Protein AF-A0A6J7PUC7-F1 (afdb_monomer_lite)

Secondary structure (DSSP, 8-state):
-PPPP---------------PPPP--------S----EEEEEETTEEEEEEEEPGGG--S-EE-TTT--EE-TT--EEEEEETTEEEEEEEEEHHHHTTGGG--------TT----

pLDDT: mean 73.38, std 20.04, range [35.19, 94.81]

Radius of gyration: 25.1 Å; chains: 1; bounding box: 86×42×68 Å

InterPro domains:
  IPR059804 Rv1322/Mb1356/MT1363.1-like [PF27609] (41-98)

Structure (mmCIF, N/CA/C/O backbone):
data_AF-A0A6J7PUC7-F1
#
_entry.id   AF-A0A6J7PUC7-F1
#
loop_
_atom_site.group_PDB
_atom_site.id
_atom_site.type_symbol
_atom_site.label_atom_id
_atom_site.label_alt_id
_atom_site.label_comp_id
_atom_site.label_asym_id
_atom_site.label_entity_id
_atom_site.label_seq_id
_atom_site.pdbx_PDB_ins_code
_atom_site.Cartn_x
_atom_site.Cartn_y
_atom_site.Cartn_z
_atom_site.occupancy
_atom_site.B_iso_or_equiv
_atom_site.auth_seq_id
_atom_site.auth_comp_id
_atom_site.auth_asym_id
_atom_site.auth_atom_id
_atom_site.pdbx_PDB_model_num
ATOM 1 N N . MET A 1 1 ? 52.591 23.117 -52.292 1.00 48.94 1 MET A N 1
ATOM 2 C CA . MET A 1 1 ? 51.351 22.317 -52.216 1.00 48.94 1 MET A CA 1
ATOM 3 C C . MET A 1 1 ? 50.812 22.433 -50.795 1.00 48.94 1 MET A C 1
ATOM 5 O O . MET A 1 1 ? 51.543 22.079 -49.878 1.00 48.94 1 MET A O 1
ATOM 9 N N . PRO A 1 2 ? 49.634 23.041 -50.598 1.00 47.00 2 PRO A N 1
ATOM 10 C CA . PRO A 1 2 ? 49.054 23.277 -49.278 1.00 47.00 2 PRO A CA 1
ATOM 11 C C . PRO A 1 2 ? 48.353 22.012 -48.762 1.00 47.00 2 PRO A C 1
ATOM 13 O O . PRO A 1 2 ? 47.470 21.485 -49.434 1.00 47.00 2 PRO A O 1
ATOM 16 N N . HIS A 1 3 ? 48.721 21.537 -47.573 1.00 46.06 3 HIS A N 1
ATOM 17 C CA . HIS A 1 3 ? 47.924 20.542 -46.856 1.00 46.06 3 HIS A CA 1
ATOM 18 C C . HIS A 1 3 ? 46.893 21.270 -45.993 1.00 46.06 3 HIS A C 1
ATOM 20 O O . HIS A 1 3 ? 47.235 22.089 -45.141 1.00 46.06 3 HIS A O 1
ATOM 26 N N . GLN A 1 4 ? 45.625 21.013 -46.302 1.00 49.19 4 GLN A N 1
ATOM 27 C CA . GLN A 1 4 ? 44.465 21.574 -45.628 1.00 49.19 4 GLN A CA 1
ATOM 28 C C . GLN A 1 4 ? 44.277 20.998 -44.212 1.00 49.19 4 GLN A C 1
ATOM 30 O O . GLN A 1 4 ? 44.643 19.848 -43.975 1.00 49.19 4 GLN A O 1
ATOM 35 N N . PRO A 1 5 ? 43.655 21.760 -43.294 1.00 49.56 5 PRO A N 1
ATOM 36 C CA . PRO A 1 5 ? 43.199 21.272 -41.997 1.00 49.56 5 PRO A CA 1
ATOM 37 C C . PRO A 1 5 ? 41.796 20.643 -42.090 1.00 49.56 5 PRO A C 1
ATOM 39 O O . PRO A 1 5 ? 40.827 21.298 -42.474 1.00 49.56 5 PRO A O 1
ATOM 42 N N . GLU A 1 6 ? 41.668 19.379 -41.694 1.00 49.66 6 GLU A N 1
ATOM 43 C CA . GLU A 1 6 ? 40.390 18.670 -41.602 1.00 49.66 6 GLU A CA 1
ATOM 44 C C . GLU A 1 6 ? 39.627 19.046 -40.323 1.00 49.66 6 GLU A C 1
ATOM 46 O O . GLU A 1 6 ? 39.948 18.670 -39.196 1.00 49.66 6 GLU A O 1
ATOM 51 N N . LYS A 1 7 ? 38.582 19.845 -40.525 1.00 37.72 7 LYS A N 1
ATOM 52 C CA . LYS A 1 7 ? 37.549 20.168 -39.548 1.00 37.72 7 LYS A CA 1
ATOM 53 C C . LYS A 1 7 ? 36.505 19.053 -39.607 1.00 37.72 7 LYS A C 1
ATOM 55 O O . LYS A 1 7 ? 35.802 18.944 -40.605 1.00 37.72 7 LYS A O 1
ATOM 60 N N . CYS A 1 8 ? 36.392 18.238 -38.559 1.00 35.19 8 CYS A N 1
ATOM 61 C CA . CYS A 1 8 ? 35.287 17.288 -38.436 1.00 35.19 8 CYS A CA 1
ATOM 62 C C . CYS A 1 8 ? 34.206 17.874 -37.516 1.00 35.19 8 CYS A C 1
ATOM 64 O O . CYS A 1 8 ? 34.438 18.210 -36.351 1.00 35.19 8 CYS A O 1
ATOM 66 N N . GLU A 1 9 ? 33.048 18.084 -38.127 1.00 42.72 9 GLU A N 1
ATOM 67 C CA . GLU A 1 9 ? 31.859 18.766 -37.641 1.00 42.72 9 GLU A CA 1
ATOM 68 C C . GLU A 1 9 ? 31.224 18.050 -36.438 1.00 42.72 9 GLU A C 1
ATOM 70 O O . GLU A 1 9 ? 31.045 16.832 -36.419 1.00 42.72 9 GLU A O 1
ATOM 75 N N . LYS A 1 10 ? 30.850 18.822 -35.413 1.00 40.88 10 LYS A N 1
ATOM 76 C CA . LYS A 1 10 ? 30.124 18.327 -34.240 1.00 40.88 10 LYS A CA 1
ATOM 77 C C . LYS A 1 10 ? 28.647 18.166 -34.594 1.00 40.88 10 LYS A C 1
ATOM 79 O O . LYS A 1 10 ? 27.907 19.146 -34.620 1.00 40.88 10 LYS A O 1
ATOM 84 N N . ILE A 1 11 ? 28.216 16.931 -34.810 1.00 48.16 11 ILE A N 1
ATOM 85 C CA . ILE A 1 1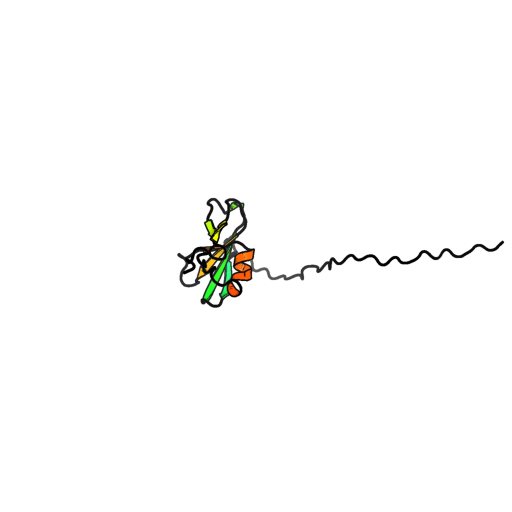1 ? 26.798 16.567 -34.875 1.00 48.16 11 ILE A CA 1
ATOM 86 C C . ILE A 1 11 ? 26.243 16.497 -33.449 1.00 48.16 11 ILE A C 1
ATOM 88 O O . ILE A 1 11 ? 26.652 15.664 -32.640 1.00 48.16 11 ILE A O 1
ATOM 92 N N . ALA A 1 12 ? 25.308 17.392 -33.136 1.00 46.00 12 ALA A N 1
ATOM 93 C CA . ALA A 1 12 ? 24.464 17.288 -31.958 1.00 46.00 12 ALA A CA 1
ATOM 94 C C . ALA A 1 12 ? 23.484 16.116 -32.143 1.00 46.00 12 ALA A C 1
ATOM 96 O O . ALA A 1 12 ? 22.657 16.129 -33.051 1.00 46.00 12 ALA A O 1
ATOM 97 N N . GLY A 1 13 ? 23.568 15.118 -31.265 1.00 42.31 13 GLY A N 1
ATOM 98 C CA . GLY A 1 13 ? 22.625 14.006 -31.174 1.00 42.31 13 GLY A CA 1
ATOM 99 C C . GLY A 1 13 ? 22.387 13.645 -29.711 1.00 42.31 13 GLY A C 1
ATOM 100 O O . GLY A 1 13 ? 23.320 13.340 -28.974 1.00 42.31 13 GLY A O 1
ATOM 101 N N . MET A 1 14 ? 21.134 13.748 -29.274 1.00 51.78 14 MET A N 1
ATOM 102 C CA . MET A 1 14 ? 20.667 13.551 -27.903 1.00 51.78 14 MET A CA 1
ATOM 103 C C . MET A 1 14 ? 21.046 12.183 -27.313 1.00 51.78 14 MET A C 1
ATOM 105 O O . MET A 1 14 ? 20.857 11.144 -27.939 1.00 51.78 14 MET A O 1
ATOM 109 N N . SER A 1 15 ? 21.457 12.161 -26.043 1.00 45.41 15 SER A N 1
ATOM 110 C CA . SER A 1 15 ? 21.337 10.972 -25.185 1.00 45.41 15 SER A CA 1
ATOM 111 C C . SER A 1 15 ? 21.231 11.373 -23.711 1.00 45.41 15 SER A C 1
ATOM 113 O O . SER A 1 15 ? 22.245 11.526 -23.031 1.00 45.41 15 SER A O 1
ATOM 115 N N . PRO A 1 16 ? 20.017 11.555 -23.163 1.00 56.44 16 PRO A N 1
ATOM 116 C CA . PRO A 1 16 ? 19.843 11.765 -21.739 1.00 56.44 16 PRO A CA 1
ATOM 117 C C . PRO A 1 16 ? 19.723 10.410 -21.036 1.00 56.44 16 PRO A C 1
ATOM 119 O O . PRO A 1 16 ? 18.644 9.829 -20.964 1.00 56.44 16 PRO A O 1
ATOM 122 N N . ARG A 1 17 ? 20.807 9.940 -20.417 1.00 52.84 17 ARG A N 1
ATOM 123 C CA . ARG A 1 17 ? 20.685 9.161 -19.178 1.00 52.84 17 ARG A CA 1
ATOM 124 C C . ARG A 1 17 ? 21.689 9.665 -18.162 1.00 52.84 17 ARG A C 1
ATOM 126 O O . ARG A 1 17 ? 22.841 9.250 -18.124 1.00 52.84 17 ARG A O 1
ATOM 133 N N . ARG A 1 18 ? 21.194 10.578 -17.323 1.00 51.19 18 ARG A N 1
ATOM 134 C CA . ARG A 1 18 ? 21.789 10.940 -16.037 1.00 51.19 18 ARG A CA 1
ATOM 135 C C . ARG A 1 18 ? 22.134 9.657 -15.280 1.00 51.19 18 ARG A C 1
ATOM 137 O O . ARG A 1 18 ? 21.254 8.989 -14.744 1.00 51.19 18 ARG A O 1
ATOM 144 N N . ASN A 1 19 ? 23.420 9.337 -15.241 1.00 49.38 19 ASN A N 1
ATOM 145 C CA . ASN A 1 19 ? 23.986 8.426 -14.267 1.00 49.38 19 ASN A CA 1
ATOM 146 C C . ASN A 1 19 ? 23.989 9.166 -12.924 1.00 49.38 19 ASN A C 1
ATOM 148 O O . ASN A 1 19 ? 24.845 10.017 -12.699 1.00 49.38 19 ASN A O 1
ATOM 152 N N . HIS A 1 20 ? 22.995 8.916 -12.071 1.00 52.72 20 HIS A N 1
ATOM 153 C CA . HIS A 1 20 ? 23.028 9.395 -10.692 1.00 52.72 20 HIS A CA 1
ATOM 154 C C . HIS A 1 20 ? 23.568 8.257 -9.815 1.00 52.72 20 HIS A C 1
ATOM 156 O O . HIS A 1 20 ? 22.797 7.364 -9.448 1.00 52.72 20 HIS A O 1
ATOM 162 N N . PRO A 1 21 ? 24.878 8.223 -9.504 1.00 46.69 21 PRO A N 1
ATOM 163 C CA . PRO A 1 21 ? 25.416 7.229 -8.588 1.00 46.69 21 PRO A CA 1
ATOM 164 C C . PRO A 1 21 ? 24.706 7.362 -7.235 1.00 46.69 21 PRO A C 1
ATOM 166 O O . PRO A 1 21 ? 24.610 8.450 -6.661 1.00 46.69 21 PRO A O 1
ATOM 169 N N . LYS A 1 22 ? 24.135 6.252 -6.749 1.00 45.50 22 LYS A N 1
ATOM 170 C CA . LYS A 1 22 ? 23.443 6.203 -5.457 1.00 45.50 22 LYS A CA 1
ATOM 171 C C . LYS A 1 22 ? 24.426 6.560 -4.344 1.00 45.50 22 LYS A C 1
ATOM 173 O O . LYS A 1 22 ? 25.461 5.922 -4.166 1.00 45.50 22 LYS A O 1
ATOM 178 N N . LYS A 1 23 ? 24.063 7.610 -3.611 1.00 39.62 23 LYS A N 1
ATOM 179 C CA . LYS A 1 23 ? 24.771 8.151 -2.456 1.00 39.62 23 LYS A CA 1
ATOM 180 C C . LYS A 1 23 ? 24.923 7.057 -1.395 1.00 39.62 23 LYS A C 1
ATOM 182 O O . LYS A 1 23 ? 23.951 6.418 -1.002 1.00 39.62 23 LYS A O 1
ATOM 187 N N . ARG A 1 24 ? 26.169 6.856 -0.971 1.00 51.81 24 ARG A N 1
ATOM 188 C CA . ARG A 1 24 ? 26.597 5.974 0.117 1.00 51.81 24 ARG A CA 1
ATOM 189 C C . ARG A 1 24 ? 25.900 6.413 1.408 1.00 51.81 24 ARG A C 1
ATOM 191 O O . ARG A 1 24 ? 26.092 7.548 1.835 1.00 51.81 24 ARG A O 1
ATOM 198 N N . GLY A 1 25 ? 25.129 5.521 2.017 1.00 41.34 25 GLY A N 1
ATOM 199 C CA . GLY A 1 25 ? 24.675 5.633 3.399 1.00 41.34 25 GLY A CA 1
ATOM 200 C C . GLY A 1 25 ? 25.211 4.430 4.160 1.00 41.34 25 GLY A C 1
ATOM 201 O O . GLY A 1 25 ? 24.699 3.330 3.994 1.00 41.34 25 GLY A O 1
ATOM 202 N N . LYS A 1 26 ? 26.292 4.631 4.915 1.00 42.97 26 LYS A N 1
ATOM 203 C CA . LYS A 1 26 ? 26.770 3.678 5.916 1.00 42.97 26 LYS A CA 1
ATOM 204 C C . LYS A 1 26 ? 26.040 3.978 7.222 1.00 42.97 26 LYS A C 1
ATOM 206 O O . LYS A 1 26 ? 26.157 5.097 7.710 1.00 42.97 26 LYS A O 1
ATOM 211 N N . ALA A 1 27 ? 25.354 2.988 7.772 1.00 40.09 27 ALA A N 1
ATOM 212 C CA . ALA A 1 27 ? 25.090 2.856 9.200 1.00 40.09 27 ALA A CA 1
ATOM 213 C C . ALA A 1 27 ? 24.750 1.382 9.447 1.00 40.09 27 ALA A C 1
ATOM 215 O O . ALA A 1 27 ? 23.617 0.961 9.230 1.00 40.09 27 ALA A O 1
ATOM 216 N N . GLU A 1 28 ? 25.756 0.593 9.819 1.00 50.19 28 GLU A N 1
ATOM 217 C CA . GLU A 1 28 ? 25.516 -0.720 10.413 1.00 50.19 28 GLU A CA 1
ATOM 218 C C . GLU A 1 28 ? 25.206 -0.520 11.892 1.00 50.19 28 GLU A C 1
ATOM 220 O O . GLU A 1 28 ? 25.952 0.162 12.598 1.00 50.19 28 GLU A O 1
ATOM 225 N N . PRO A 1 29 ? 24.113 -1.113 12.364 1.00 45.19 29 PRO A N 1
ATOM 226 C CA . PRO A 1 29 ? 24.148 -1.807 13.631 1.00 45.19 29 PRO A CA 1
ATOM 227 C C . PRO A 1 29 ? 23.964 -3.300 13.365 1.00 45.19 29 PRO A C 1
ATOM 229 O O . PRO A 1 29 ? 22.987 -3.711 12.739 1.00 45.19 29 PRO A O 1
ATOM 232 N N . GLU A 1 30 ? 24.923 -4.078 13.855 1.00 52.75 30 GLU A N 1
ATOM 233 C CA . GLU A 1 30 ? 24.831 -5.515 14.089 1.00 52.75 30 GLU A CA 1
ATOM 234 C C . GLU A 1 30 ? 23.446 -5.860 14.651 1.00 52.75 30 GLU A C 1
ATOM 236 O O . GLU A 1 30 ? 23.094 -5.464 15.760 1.00 52.75 30 GLU A O 1
ATOM 241 N N . ARG A 1 31 ? 22.612 -6.516 13.842 1.00 46.12 31 ARG A N 1
ATOM 242 C CA . ARG A 1 31 ? 21.341 -7.081 14.286 1.00 46.12 31 ARG A CA 1
ATOM 243 C C . ARG A 1 31 ? 21.210 -8.449 13.651 1.00 46.12 31 ARG A C 1
ATOM 245 O O . ARG A 1 31 ? 21.080 -8.579 12.437 1.00 46.12 31 ARG A O 1
ATOM 252 N N . GLU A 1 32 ? 21.366 -9.441 14.518 1.00 41.00 32 GLU A N 1
ATOM 253 C CA . GLU A 1 32 ? 20.647 -10.711 14.576 1.00 41.00 32 GLU A CA 1
ATOM 254 C C . GLU A 1 32 ? 19.672 -10.912 13.415 1.00 41.00 32 GLU A C 1
ATOM 256 O O . GLU A 1 32 ? 18.856 -10.033 13.150 1.00 41.00 32 GLU A O 1
ATOM 261 N N . ILE A 1 33 ? 19.741 -12.072 12.754 1.00 48.28 33 ILE A N 1
ATOM 262 C CA . ILE A 1 33 ? 18.907 -12.489 11.616 1.00 48.28 33 ILE A CA 1
ATOM 263 C C . ILE A 1 33 ? 17.425 -12.497 12.033 1.00 48.28 33 ILE A C 1
ATOM 265 O O . ILE A 1 33 ? 16.799 -13.524 12.260 1.00 48.28 33 ILE A O 1
ATOM 269 N N . THR A 1 34 ? 16.856 -11.309 12.138 1.00 45.28 34 THR A N 1
ATOM 270 C CA . THR A 1 34 ? 15.450 -11.015 12.282 1.00 45.28 34 THR A CA 1
ATOM 271 C C . THR A 1 34 ? 15.105 -10.292 11.002 1.00 45.28 34 THR A C 1
ATOM 273 O O . THR A 1 34 ? 15.669 -9.256 10.658 1.00 45.28 34 THR A O 1
ATOM 276 N N . THR A 1 35 ? 14.202 -10.912 10.258 1.00 53.59 35 THR A N 1
ATOM 277 C CA . THR A 1 35 ? 13.597 -10.473 8.998 1.00 53.59 35 THR A CA 1
ATOM 278 C C . THR A 1 35 ? 12.790 -9.168 9.172 1.00 53.59 35 THR A C 1
ATOM 280 O O . THR A 1 35 ? 11.637 -9.054 8.768 1.00 53.59 35 THR A O 1
ATOM 283 N N . SER A 1 36 ? 13.374 -8.131 9.764 1.00 60.12 36 SER A N 1
ATOM 284 C CA . SER A 1 36 ? 12.740 -6.824 9.912 1.00 60.12 36 SER A CA 1
ATOM 285 C C . SER A 1 36 ? 13.084 -5.937 8.725 1.00 60.12 36 SER A C 1
ATOM 287 O O . SER A 1 36 ? 13.690 -4.880 8.846 1.00 60.12 36 SER A O 1
ATOM 289 N N . GLN A 1 37 ? 12.661 -6.377 7.536 1.00 72.31 37 GLN A N 1
ATOM 290 C CA . GLN A 1 37 ? 12.482 -5.489 6.383 1.00 72.31 37 GLN A CA 1
ATOM 291 C C . GLN A 1 37 ? 11.108 -4.796 6.459 1.00 72.31 37 GLN A C 1
ATOM 293 O O . GLN A 1 37 ? 10.437 -4.606 5.440 1.00 72.31 37 GLN A O 1
ATOM 298 N N . ASP A 1 38 ? 10.648 -4.512 7.678 1.00 87.19 38 ASP A N 1
ATOM 299 C CA . ASP A 1 38 ? 9.515 -3.639 7.935 1.00 87.19 38 ASP A CA 1
ATOM 300 C C . ASP A 1 38 ? 9.989 -2.185 8.035 1.00 87.19 38 ASP A C 1
ATOM 302 O O . ASP A 1 38 ? 11.132 -1.874 8.364 1.00 87.19 38 ASP A O 1
ATOM 306 N N . SER A 1 39 ? 9.132 -1.276 7.604 1.00 88.81 39 SER A N 1
ATOM 307 C CA . SER A 1 39 ? 9.360 0.162 7.605 1.00 88.81 39 SER A CA 1
ATOM 308 C C . SER A 1 39 ? 8.053 0.835 7.973 1.00 88.81 39 SER A C 1
ATOM 310 O O . SER A 1 39 ? 6.999 0.418 7.502 1.00 88.81 39 SER A O 1
ATOM 312 N N . ILE A 1 40 ? 8.117 1.851 8.822 1.00 91.50 40 ILE A N 1
ATOM 313 C CA . ILE A 1 40 ? 6.938 2.59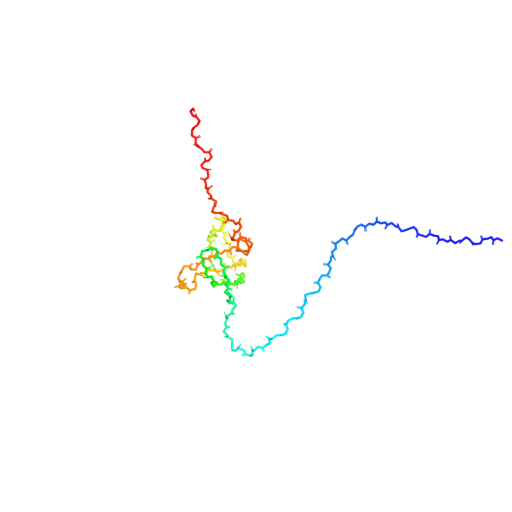1 9.264 1.00 91.50 40 ILE A CA 1
ATOM 314 C C . ILE A 1 40 ? 6.745 3.780 8.317 1.00 91.50 40 ILE A C 1
ATOM 316 O O . ILE A 1 40 ? 7.687 4.534 8.075 1.00 91.50 40 ILE A O 1
ATOM 320 N N . GLU A 1 41 ? 5.548 3.924 7.751 1.00 91.25 41 GLU A N 1
ATOM 321 C CA . GLU A 1 41 ? 5.170 5.015 6.850 1.00 91.25 41 GLU A CA 1
ATOM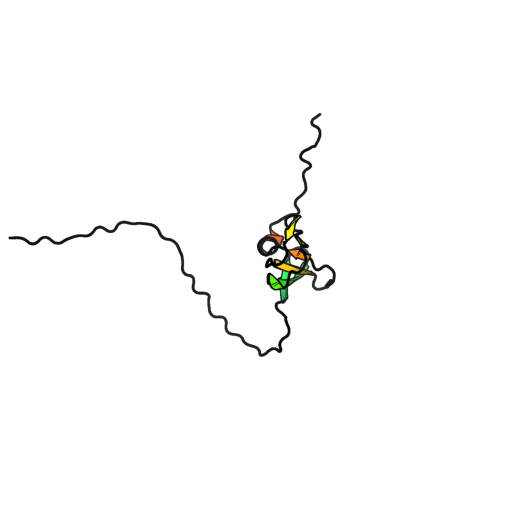 322 C C . GLU A 1 41 ? 3.862 5.665 7.329 1.00 91.25 41 GLU A C 1
ATOM 324 O O . GLU A 1 41 ? 2.849 4.987 7.502 1.00 91.25 41 GLU A O 1
ATOM 329 N N . GLU A 1 42 ? 3.857 6.988 7.503 1.00 90.31 42 GLU A N 1
ATOM 330 C CA . GLU A 1 42 ? 2.630 7.760 7.740 1.00 90.31 42 GLU A CA 1
ATOM 331 C C . GLU A 1 42 ? 1.849 7.953 6.432 1.00 90.31 42 GLU A C 1
ATOM 333 O O . GLU A 1 42 ? 2.419 8.263 5.381 1.00 90.31 42 GLU A O 1
ATOM 338 N N . HIS A 1 43 ? 0.535 7.750 6.486 1.00 87.25 43 HIS A N 1
ATOM 339 C CA . HIS A 1 43 ? -0.420 7.990 5.402 1.00 87.25 43 HIS A CA 1
ATOM 340 C C . HIS A 1 43 ? -1.681 8.670 5.956 1.00 87.25 43 HIS A C 1
ATOM 342 O O . HIS A 1 43 ? -1.875 8.736 7.164 1.00 87.25 43 HIS A O 1
ATOM 348 N N . ASP A 1 44 ? -2.559 9.133 5.062 1.00 84.56 44 ASP A N 1
ATOM 349 C CA . ASP A 1 44 ? -3.797 9.855 5.410 1.00 84.56 44 ASP A CA 1
ATOM 350 C C . ASP A 1 44 ? -4.706 9.085 6.392 1.00 84.56 44 ASP A C 1
ATOM 352 O O . ASP A 1 44 ? -5.302 9.672 7.287 1.00 84.56 44 ASP A O 1
ATOM 356 N N . ASP A 1 45 ? -4.748 7.750 6.285 1.00 83.38 45 ASP A N 1
ATOM 357 C CA . ASP A 1 45 ? -5.550 6.898 7.176 1.00 83.38 45 ASP A CA 1
ATOM 358 C C . ASP A 1 45 ? -4.860 6.561 8.521 1.00 83.38 45 ASP A C 1
ATOM 360 O O . ASP A 1 45 ? -5.469 5.914 9.374 1.00 83.38 45 ASP A O 1
ATOM 364 N N . GLY A 1 46 ? -3.577 6.906 8.695 1.00 89.31 46 GLY A N 1
ATOM 365 C CA . GLY A 1 46 ? -2.786 6.595 9.891 1.00 89.31 46 GLY A CA 1
ATOM 366 C C . GLY A 1 46 ? -1.382 6.045 9.615 1.00 89.31 46 GLY A C 1
ATOM 367 O O . GLY A 1 46 ? -0.855 6.120 8.503 1.00 89.31 46 GLY A O 1
ATOM 368 N N . ILE A 1 47 ? -0.765 5.482 10.657 1.00 91.62 47 ILE A N 1
ATOM 369 C CA . ILE A 1 47 ? 0.591 4.918 10.618 1.00 91.62 47 ILE A CA 1
ATOM 370 C C . ILE A 1 47 ? 0.534 3.471 10.124 1.00 91.62 47 ILE A C 1
ATOM 372 O O . ILE A 1 47 ? -0.117 2.613 10.729 1.00 91.62 47 ILE A O 1
ATOM 376 N N . TYR A 1 48 ? 1.241 3.196 9.030 1.00 93.06 48 TYR A N 1
ATOM 377 C CA . TYR A 1 48 ? 1.335 1.870 8.440 1.00 93.06 48 TYR A CA 1
ATOM 378 C C . TYR A 1 48 ? 2.706 1.256 8.674 1.00 93.06 48 TYR A C 1
ATOM 380 O O . TYR A 1 48 ? 3.736 1.883 8.447 1.00 93.06 48 TYR A O 1
ATOM 388 N N . VAL A 1 49 ? 2.712 -0.025 9.021 1.00 93.56 49 VAL A N 1
ATOM 389 C CA . VAL A 1 49 ? 3.903 -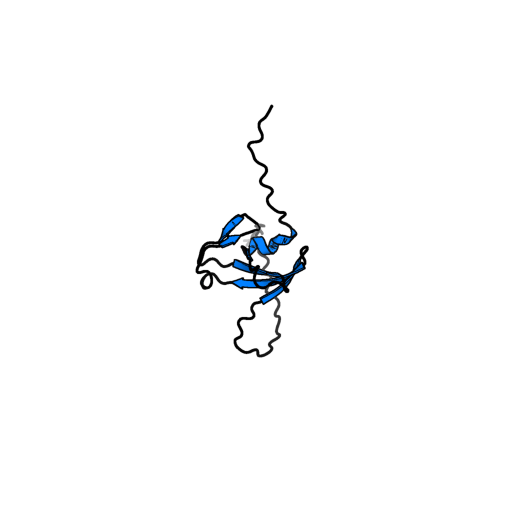0.865 8.952 1.00 93.56 49 VAL A CA 1
ATOM 390 C C . VAL A 1 49 ? 3.917 -1.550 7.592 1.00 93.56 49 VAL A C 1
ATOM 392 O O . VAL A 1 49 ? 2.939 -2.170 7.166 1.00 93.56 49 VAL A O 1
ATOM 395 N N . VAL A 1 50 ? 5.036 -1.416 6.890 1.00 94.00 50 VAL A N 1
ATOM 396 C CA . VAL A 1 50 ? 5.193 -1.773 5.483 1.00 94.00 50 VAL A CA 1
ATOM 397 C C . VAL A 1 50 ? 6.334 -2.757 5.331 1.00 94.00 50 VAL A C 1
ATOM 399 O O . VAL A 1 50 ? 7.469 -2.465 5.686 1.00 94.00 50 VAL A O 1
ATOM 402 N N . ARG A 1 51 ? 6.061 -3.909 4.725 1.00 92.44 51 ARG A N 1
ATOM 403 C CA . ARG A 1 51 ? 7.052 -4.944 4.432 1.00 92.44 51 ARG A CA 1
ATOM 404 C C . ARG A 1 51 ? 7.118 -5.226 2.940 1.00 92.44 51 ARG A C 1
ATOM 406 O O . ARG A 1 51 ? 6.114 -5.556 2.311 1.00 92.44 51 ARG A O 1
ATOM 413 N N . LYS A 1 52 ? 8.317 -5.148 2.364 1.00 92.06 52 LYS A N 1
ATOM 414 C CA . LYS A 1 52 ? 8.551 -5.525 0.962 1.00 92.06 52 LYS A CA 1
ATOM 415 C C . LYS A 1 52 ? 8.811 -7.024 0.871 1.00 92.06 52 LYS A C 1
ATOM 417 O O . LYS A 1 52 ? 9.745 -7.523 1.491 1.00 92.06 52 LYS A O 1
ATOM 422 N N . LEU A 1 53 ? 8.004 -7.725 0.082 1.00 89.69 53 LEU A N 1
ATOM 423 C CA . LEU A 1 53 ? 8.173 -9.145 -0.198 1.00 89.69 53 LEU A CA 1
ATOM 424 C C . LEU A 1 53 ? 8.827 -9.352 -1.562 1.00 89.69 53 LEU A C 1
ATOM 426 O O . LEU A 1 53 ? 8.494 -8.707 -2.561 1.00 89.69 53 LEU A O 1
ATOM 430 N N . THR A 1 54 ? 9.754 -10.301 -1.604 1.00 89.62 54 THR A N 1
ATOM 431 C CA . THR A 1 54 ? 10.286 -10.836 -2.854 1.00 89.62 54 THR A CA 1
ATOM 432 C C . THR A 1 54 ? 9.282 -11.806 -3.469 1.00 89.62 54 THR A C 1
ATOM 434 O O . THR A 1 54 ? 8.411 -12.345 -2.782 1.00 89.62 54 THR A O 1
ATOM 437 N N . GLY A 1 55 ? 9.412 -12.050 -4.775 1.00 84.62 55 GLY A N 1
ATOM 438 C CA . GLY A 1 55 ? 8.540 -12.977 -5.491 1.00 84.62 55 GLY A CA 1
ATOM 439 C C . GLY A 1 55 ? 8.453 -14.344 -4.815 1.00 84.62 55 GLY A C 1
ATOM 440 O O . GLY A 1 55 ? 7.358 -14.827 -4.552 1.00 84.62 55 GLY A O 1
ATOM 441 N N . SER A 1 56 ? 9.591 -14.909 -4.414 1.00 84.81 56 SER A N 1
ATOM 442 C CA . SER A 1 56 ? 9.677 -16.227 -3.773 1.00 84.81 56 SER A CA 1
ATOM 443 C C . SER A 1 56 ? 8.841 -16.375 -2.493 1.00 84.81 56 SER A C 1
ATOM 445 O O . SER A 1 56 ? 8.459 -17.488 -2.154 1.00 84.81 56 SER A O 1
ATOM 447 N N . SER A 1 57 ? 8.523 -15.279 -1.794 1.00 81.62 57 SER A N 1
ATOM 448 C CA . SER A 1 57 ? 7.672 -15.310 -0.594 1.00 81.62 57 SER A CA 1
ATOM 449 C C . SER A 1 57 ? 6.170 -15.363 -0.913 1.00 81.62 57 SER A C 1
ATOM 451 O O . SER A 1 57 ? 5.353 -15.532 -0.009 1.00 81.62 57 SER A O 1
ATOM 453 N N . SER A 1 58 ? 5.782 -15.182 -2.178 1.00 84.00 58 SER A N 1
ATOM 454 C CA . SER A 1 58 ? 4.391 -15.156 -2.626 1.00 84.00 58 SER A CA 1
ATOM 455 C C . SER A 1 58 ? 3.956 -16.528 -3.136 1.00 84.00 58 SER A C 1
ATOM 457 O O . SER A 1 58 ? 4.125 -16.864 -4.310 1.00 84.00 58 SER A O 1
ATOM 459 N N . THR A 1 59 ? 3.370 -17.325 -2.246 1.00 86.06 59 THR A N 1
ATOM 460 C CA . THR A 1 59 ? 2.869 -18.674 -2.559 1.00 86.06 59 THR A CA 1
ATOM 461 C C . THR A 1 59 ? 1.403 -18.694 -2.992 1.00 86.06 59 THR A C 1
ATOM 463 O O . THR A 1 59 ? 0.928 -19.705 -3.505 1.00 86.06 59 THR A O 1
ATOM 466 N N . LYS A 1 60 ? 0.677 -17.582 -2.817 1.00 89.31 60 LYS A N 1
ATOM 467 C CA . LYS A 1 60 ? -0.753 -17.459 -3.127 1.00 89.31 60 LYS A CA 1
ATOM 468 C C . LYS A 1 60 ? -1.043 -16.145 -3.855 1.00 89.31 60 LYS A C 1
ATOM 470 O O . LYS A 1 60 ? -0.399 -15.142 -3.542 1.00 89.31 60 LYS A O 1
ATOM 475 N N . PRO A 1 61 ? -1.981 -16.131 -4.819 1.00 92.00 61 PRO A N 1
ATOM 476 C CA . PRO A 1 61 ? -2.382 -14.891 -5.456 1.00 92.00 61 PRO A CA 1
ATOM 477 C C . PRO A 1 61 ? -3.258 -14.069 -4.500 1.00 92.00 61 PRO A C 1
ATOM 479 O O . PRO A 1 61 ? -4.142 -14.610 -3.834 1.00 92.00 61 PRO A O 1
ATOM 482 N N . TYR A 1 62 ? -3.032 -12.759 -4.454 1.00 93.56 62 TYR A N 1
ATOM 483 C CA . TYR A 1 62 ? -3.750 -11.831 -3.570 1.00 93.56 62 TYR A CA 1
ATOM 484 C C . TYR A 1 62 ? -4.400 -10.701 -4.364 1.00 93.56 62 TYR A C 1
ATOM 486 O O . TYR A 1 62 ? -3.942 -10.367 -5.451 1.00 93.56 62 TYR A O 1
ATOM 494 N N . ARG A 1 63 ? -5.450 -10.070 -3.829 1.00 93.81 63 ARG A N 1
ATOM 495 C CA . ARG A 1 63 ? -6.100 -8.926 -4.486 1.00 93.81 63 ARG A CA 1
ATOM 496 C C . ARG A 1 63 ? -5.542 -7.603 -3.967 1.00 93.81 63 ARG A C 1
ATOM 498 O O . ARG A 1 63 ? -5.517 -7.372 -2.761 1.00 93.81 63 ARG A O 1
ATOM 505 N N . CYS A 1 64 ? -5.120 -6.732 -4.884 1.00 92.81 64 CYS A N 1
ATOM 506 C CA . CYS A 1 64 ? -4.565 -5.424 -4.550 1.00 92.81 64 CYS A CA 1
ATOM 507 C C . CYS A 1 64 ? -5.677 -4.380 -4.345 1.00 92.81 64 CYS A C 1
ATOM 509 O O . CYS A 1 64 ? -6.326 -4.019 -5.324 1.00 92.81 64 CYS A O 1
ATOM 511 N N . PRO A 1 65 ? -5.837 -3.775 -3.157 1.00 89.81 65 PRO A N 1
ATOM 512 C CA . PRO A 1 65 ? -6.912 -2.808 -2.893 1.00 89.81 65 PRO A CA 1
ATOM 513 C C . PRO A 1 65 ? -6.774 -1.481 -3.665 1.00 89.81 65 PRO A C 1
ATOM 515 O O . PRO A 1 65 ? -7.762 -0.805 -3.903 1.00 89.81 65 PRO A O 1
ATOM 518 N N . GLY A 1 66 ? -5.569 -1.096 -4.105 1.00 88.06 66 GLY A N 1
ATOM 519 C CA . GLY A 1 66 ? -5.373 0.145 -4.875 1.00 88.06 66 GLY A CA 1
ATOM 520 C C . GLY A 1 66 ? -5.720 0.071 -6.367 1.00 88.06 66 GLY A C 1
ATOM 521 O O . GLY A 1 66 ? -5.678 1.087 -7.059 1.00 88.06 66 GLY A O 1
ATOM 522 N N . CYS A 1 67 ? -5.964 -1.122 -6.909 1.00 89.88 67 CYS A N 1
ATOM 523 C CA . CYS A 1 67 ? -6.287 -1.287 -8.331 1.00 89.88 67 CYS A CA 1
ATOM 524 C C . CYS A 1 67 ? -7.259 -2.428 -8.623 1.00 89.88 67 CYS A C 1
ATOM 526 O O . CYS A 1 67 ? -7.583 -2.634 -9.787 1.00 89.88 67 CYS A O 1
ATOM 528 N N . ASP A 1 68 ? -7.669 -3.179 -7.604 1.00 89.62 68 ASP A N 1
ATOM 529 C CA . ASP A 1 68 ? -8.540 -4.350 -7.692 1.00 89.62 68 ASP A CA 1
ATOM 530 C C . ASP A 1 68 ? -8.014 -5.502 -8.563 1.00 89.62 68 ASP A C 1
ATOM 532 O O . ASP A 1 68 ? -8.690 -6.510 -8.751 1.00 89.62 68 ASP A O 1
ATOM 536 N N . GLN A 1 69 ? -6.772 -5.415 -9.038 1.00 89.94 69 GLN A N 1
ATOM 537 C CA . GLN A 1 69 ? -6.134 -6.475 -9.810 1.00 89.94 69 GLN A CA 1
ATOM 538 C C . GLN A 1 69 ? -5.508 -7.536 -8.898 1.00 89.94 69 GLN A C 1
ATOM 540 O O . GLN A 1 69 ? -5.086 -7.255 -7.770 1.00 89.94 69 GLN A O 1
ATOM 545 N N . MET A 1 70 ? -5.409 -8.758 -9.422 1.00 94.00 70 MET A N 1
ATOM 546 C CA . MET A 1 70 ? -4.728 -9.868 -8.759 1.00 94.00 70 MET A CA 1
ATOM 547 C C . MET A 1 70 ? -3.208 -9.707 -8.861 1.00 94.00 70 MET A C 1
ATOM 549 O O . MET A 1 70 ? -2.672 -9.481 -9.944 1.00 94.00 70 MET A O 1
ATOM 553 N N . ILE A 1 71 ? -2.527 -9.865 -7.732 1.00 93.69 71 ILE A N 1
ATOM 554 C CA . ILE A 1 71 ? -1.083 -10.038 -7.616 1.00 93.69 71 ILE A CA 1
ATOM 555 C C . ILE A 1 71 ? -0.815 -11.533 -7.837 1.00 93.69 71 ILE A C 1
ATOM 557 O O . ILE A 1 71 ? -1.299 -12.340 -7.036 1.00 93.69 71 ILE A O 1
ATOM 561 N N . PRO A 1 72 ? -0.098 -11.931 -8.902 1.00 91.94 72 PRO A N 1
ATOM 562 C CA . PRO A 1 72 ? 0.230 -13.332 -9.136 1.00 91.94 72 PRO A CA 1
ATOM 563 C C . PRO A 1 72 ? 1.166 -13.878 -8.053 1.00 91.94 72 PRO A C 1
ATOM 565 O O . PRO A 1 72 ? 1.883 -13.127 -7.388 1.00 91.94 72 PRO A O 1
ATOM 568 N N . THR A 1 73 ? 1.224 -15.204 -7.938 1.00 92.00 73 THR A N 1
ATOM 569 C CA . THR A 1 73 ? 2.292 -15.872 -7.185 1.00 92.00 73 THR A CA 1
ATOM 570 C C . THR A 1 73 ? 3.659 -15.519 -7.767 1.00 92.00 73 THR A C 1
ATOM 572 O O . THR A 1 73 ? 3.770 -15.039 -8.898 1.00 92.00 73 THR A O 1
ATOM 575 N N . ALA A 1 74 ? 4.717 -15.710 -6.982 1.00 89.50 74 ALA A N 1
ATOM 576 C CA . ALA A 1 74 ? 6.083 -15.383 -7.386 1.00 89.50 74 ALA A CA 1
ATOM 577 C C . ALA A 1 74 ? 6.322 -13.902 -7.778 1.00 89.50 74 ALA A C 1
ATOM 579 O O . ALA A 1 74 ? 7.386 -13.567 -8.299 1.00 89.50 74 ALA A O 1
ATOM 580 N N . THR A 1 75 ? 5.377 -12.988 -7.518 1.00 91.44 75 THR A N 1
ATOM 581 C CA . THR A 1 75 ? 5.495 -11.570 -7.896 1.00 91.44 75 THR A CA 1
ATOM 582 C C . THR A 1 75 ? 5.963 -10.726 -6.710 1.00 91.44 75 THR A C 1
ATOM 584 O O . THR A 1 75 ? 5.366 -10.818 -5.638 1.00 91.44 75 THR A O 1
ATOM 587 N N . PRO A 1 76 ? 7.000 -9.878 -6.854 1.00 93.06 76 PRO A N 1
ATOM 588 C CA . PRO A 1 76 ? 7.431 -8.985 -5.782 1.00 93.06 76 PRO A CA 1
ATOM 589 C C . PRO A 1 76 ? 6.369 -7.917 -5.505 1.00 93.06 76 PRO A C 1
ATOM 591 O O . PRO A 1 76 ? 5.910 -7.221 -6.416 1.00 93.06 76 PRO A O 1
ATOM 594 N N . HIS A 1 77 ? 5.991 -7.762 -4.241 1.00 94.62 77 HIS A N 1
ATOM 595 C CA . HIS A 1 77 ? 4.900 -6.881 -3.831 1.00 94.62 77 HIS A CA 1
ATOM 596 C C . HIS A 1 77 ? 5.072 -6.424 -2.375 1.00 94.62 77 HIS A C 1
ATOM 598 O O . HIS A 1 77 ? 5.946 -6.904 -1.658 1.00 94.62 77 HIS A O 1
ATOM 604 N N . THR A 1 78 ? 4.254 -5.470 -1.944 1.00 94.69 78 THR A N 1
ATOM 605 C CA . THR A 1 78 ? 4.310 -4.874 -0.607 1.00 94.69 78 THR A CA 1
ATOM 606 C C . THR A 1 78 ? 3.159 -5.389 0.242 1.00 94.69 78 THR A C 1
ATOM 608 O O . THR A 1 78 ? 2.022 -5.432 -0.221 1.00 94.69 78 THR A O 1
ATOM 611 N N . VAL A 1 79 ? 3.429 -5.728 1.496 1.00 94.38 79 VAL A N 1
ATOM 612 C CA . VAL A 1 79 ? 2.403 -5.976 2.511 1.00 94.38 79 VAL A CA 1
ATOM 613 C C . VAL A 1 79 ? 2.382 -4.792 3.457 1.00 94.38 79 VAL A C 1
ATOM 615 O O . VAL A 1 79 ? 3.432 -4.389 3.945 1.00 94.38 79 VAL A O 1
ATOM 618 N N . ALA A 1 80 ? 1.203 -4.234 3.698 1.00 94.06 80 ALA A N 1
ATOM 619 C CA . ALA A 1 80 ? 1.030 -3.115 4.610 1.00 94.06 80 ALA A CA 1
ATOM 620 C C . ALA A 1 80 ? -0.162 -3.353 5.536 1.00 94.06 80 ALA A C 1
ATOM 622 O O . ALA A 1 80 ? -1.195 -3.872 5.101 1.00 94.06 80 ALA A O 1
ATOM 623 N N . TRP A 1 81 ? -0.001 -2.979 6.800 1.00 93.56 81 TRP A N 1
ATOM 624 C CA . TRP A 1 81 ? -1.016 -3.051 7.852 1.00 93.56 81 TRP A CA 1
ATOM 625 C C . TRP A 1 81 ? -0.890 -1.838 8.772 1.00 93.56 81 TRP A C 1
ATOM 627 O O . TRP A 1 81 ? 0.139 -1.164 8.757 1.00 93.56 81 TRP A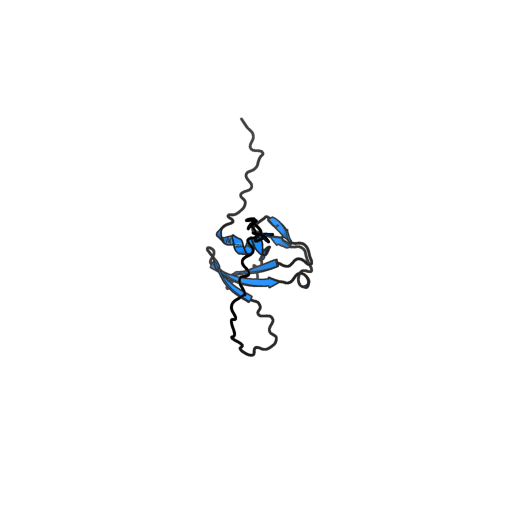 O 1
ATOM 637 N N . LEU A 1 82 ? -1.938 -1.537 9.532 1.00 91.06 82 LEU A N 1
ATOM 638 C CA . LEU A 1 82 ? -1.903 -0.452 10.511 1.00 91.06 82 LEU A CA 1
ATOM 639 C C . LEU A 1 82 ? -1.061 -0.883 11.712 1.00 91.06 82 LEU A C 1
ATOM 641 O O . LEU A 1 82 ? -1.108 -2.043 12.106 1.00 91.06 82 LEU A O 1
ATOM 645 N N . GLU A 1 83 ? -0.302 0.033 12.308 1.00 90.38 83 GLU A N 1
ATOM 646 C CA . GLU A 1 83 ? 0.582 -0.295 13.440 1.00 90.38 83 GLU A CA 1
ATOM 647 C C . GLU A 1 83 ? -0.157 -0.989 14.597 1.00 90.38 83 GLU A C 1
ATOM 649 O O . GLU A 1 83 ? 0.345 -1.956 15.168 1.00 90.38 83 GLU A O 1
ATOM 654 N N . TYR A 1 84 ? -1.383 -0.548 14.879 1.00 87.44 84 TYR A N 1
ATOM 655 C CA . TYR A 1 84 ? -2.242 -1.093 15.931 1.00 87.44 84 TYR A CA 1
ATOM 656 C C . TYR A 1 84 ? -3.059 -2.322 15.506 1.00 87.44 84 TYR A C 1
ATOM 658 O O . TYR A 1 84 ? -3.708 -2.935 16.350 1.00 87.44 84 TYR A O 1
ATOM 666 N N . ASP A 1 85 ? -3.042 -2.696 14.224 1.00 87.44 85 ASP A N 1
ATOM 667 C CA . ASP A 1 85 ? -3.834 -3.804 13.695 1.00 87.44 85 ASP A CA 1
ATOM 668 C C . ASP A 1 85 ? -3.002 -4.661 12.731 1.00 87.44 85 ASP A C 1
ATOM 670 O O . ASP A 1 85 ? -2.961 -4.472 11.513 1.00 87.44 85 ASP A O 1
ATOM 674 N N . VAL A 1 86 ? -2.302 -5.638 13.308 1.00 85.75 86 VAL A N 1
ATOM 675 C CA . VAL A 1 86 ? -1.419 -6.548 12.566 1.00 85.75 86 VAL A CA 1
ATOM 676 C C . VAL A 1 86 ? -2.166 -7.606 11.763 1.00 85.75 86 VAL A C 1
ATOM 678 O O . VAL A 1 86 ? -1.533 -8.302 10.969 1.00 85.75 86 VAL A O 1
ATOM 681 N N . GLU A 1 87 ? -3.468 -7.772 11.976 1.00 86.12 87 GLU A N 1
ATOM 682 C CA . GLU A 1 87 ? -4.284 -8.795 11.321 1.00 86.12 87 GLU A CA 1
ATOM 683 C C . GLU A 1 87 ? -4.824 -8.304 9.970 1.00 86.12 87 GLU A C 1
ATOM 685 O O . GLU A 1 87 ? -4.946 -9.087 9.026 1.00 86.12 87 GLU A O 1
ATOM 690 N N . THR A 1 88 ? -5.016 -6.992 9.797 1.00 86.50 88 THR A N 1
ATOM 691 C CA . THR A 1 88 ? -5.466 -6.357 8.544 1.00 86.50 88 THR A CA 1
ATOM 692 C C . THR A 1 88 ? -4.371 -6.208 7.477 1.00 86.50 88 THR A C 1
ATOM 694 O O . THR A 1 88 ? -4.388 -5.278 6.664 1.00 86.50 88 THR A O 1
ATOM 697 N N . ARG A 1 89 ? -3.432 -7.161 7.402 1.00 91.75 89 ARG A N 1
ATOM 698 C CA . ARG A 1 89 ? -2.371 -7.206 6.377 1.00 91.75 89 ARG A CA 1
ATOM 699 C C . ARG A 1 89 ? -2.957 -7.248 4.976 1.00 91.75 89 ARG A C 1
ATOM 701 O O . ARG A 1 89 ? -3.533 -8.243 4.536 1.00 91.75 89 ARG A O 1
ATOM 708 N N . ARG A 1 90 ? -2.742 -6.168 4.229 1.00 93.44 90 ARG A N 1
ATOM 709 C CA . ARG A 1 90 ? -3.174 -6.034 2.838 1.00 93.44 90 ARG A CA 1
ATOM 710 C C . ARG A 1 90 ? -1.981 -6.128 1.907 1.00 93.44 90 ARG A C 1
ATOM 712 O O . ARG A 1 90 ? -0.921 -5.566 2.169 1.00 93.44 90 ARG A O 1
ATOM 719 N N . HIS A 1 91 ? -2.185 -6.812 0.788 1.00 94.81 91 HIS A N 1
ATOM 720 C CA . HIS A 1 91 ? -1.164 -7.021 -0.230 1.00 94.81 91 HIS A CA 1
ATOM 721 C C . HIS A 1 91 ? -1.364 -6.008 -1.357 1.00 94.81 91 HIS A C 1
ATOM 723 O O . HIS A 1 91 ? -2.443 -5.909 -1.934 1.00 94.81 91 HIS A O 1
ATOM 729 N N . TRP A 1 92 ? -0.321 -5.254 -1.680 1.00 94.44 92 TRP A N 1
ATOM 730 C CA . TRP A 1 92 ? -0.322 -4.190 -2.675 1.00 94.44 92 TRP A CA 1
ATOM 731 C C . TRP A 1 92 ? 0.773 -4.435 -3.700 1.00 94.44 92 TRP A C 1
ATOM 733 O O . TRP A 1 92 ? 1.892 -4.798 -3.352 1.00 94.44 92 TRP A O 1
ATOM 743 N N . HIS A 1 93 ? 0.522 -4.123 -4.968 1.00 94.81 93 HIS A N 1
ATOM 744 C CA . HIS A 1 93 ? 1.631 -3.954 -5.907 1.00 94.81 93 HIS A CA 1
ATOM 745 C C . HIS A 1 93 ? 2.564 -2.834 -5.421 1.00 94.81 93 HIS A C 1
ATOM 747 O O . HIS A 1 93 ? 2.079 -1.799 -4.959 1.00 94.81 93 HIS A O 1
ATOM 753 N N . ASN A 1 94 ? 3.877 -2.966 -5.639 1.00 93.19 94 ASN A N 1
ATOM 754 C CA . ASN A 1 94 ? 4.860 -1.929 -5.287 1.00 93.19 94 ASN A CA 1
ATOM 755 C C . ASN A 1 94 ? 4.463 -0.535 -5.821 1.00 93.19 94 ASN A C 1
ATOM 757 O O . ASN A 1 94 ? 4.482 0.459 -5.099 1.00 93.19 94 ASN A O 1
ATOM 761 N N . ALA A 1 95 ? 4.025 -0.467 -7.084 1.00 92.06 95 ALA A N 1
ATOM 762 C CA . ALA A 1 95 ? 3.594 0.776 -7.729 1.00 92.06 95 ALA A CA 1
ATOM 763 C C . ALA A 1 95 ? 2.209 1.279 -7.275 1.00 92.06 95 ALA A C 1
ATOM 765 O O . ALA A 1 95 ? 1.855 2.435 -7.530 1.00 92.06 95 ALA A O 1
ATOM 766 N N . CYS A 1 96 ? 1.389 0.412 -6.677 1.00 92.88 96 CYS A N 1
ATOM 767 C CA . CYS A 1 96 ? 0.119 0.819 -6.079 1.00 92.88 96 CYS A CA 1
ATOM 768 C C . CYS A 1 96 ? 0.357 1.402 -4.688 1.00 92.88 96 CYS A C 1
ATOM 770 O O . CYS A 1 96 ? -0.174 2.470 -4.414 1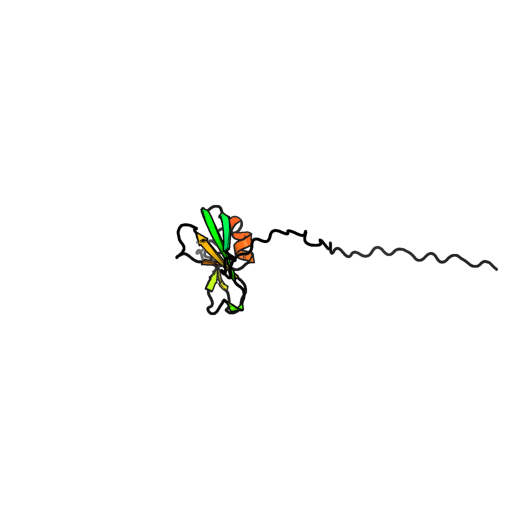.00 92.88 96 CYS A O 1
ATOM 772 N N . TRP A 1 97 ? 1.217 0.769 -3.884 1.00 93.12 97 TRP A N 1
ATOM 773 C CA . TRP A 1 97 ? 1.625 1.286 -2.578 1.00 93.12 97 TRP A CA 1
ATOM 774 C C . TRP A 1 97 ? 2.279 2.669 -2.685 1.00 93.12 97 TRP A C 1
ATOM 776 O O . TRP A 1 97 ? 1.802 3.621 -2.085 1.00 93.12 97 TRP A O 1
ATOM 786 N N . ALA A 1 98 ? 3.269 2.828 -3.573 1.00 90.81 98 ALA A N 1
ATOM 787 C CA . ALA A 1 98 ? 3.961 4.107 -3.782 1.00 90.81 98 ALA A CA 1
ATOM 788 C C . ALA A 1 98 ? 3.046 5.266 -4.234 1.00 90.81 98 ALA A C 1
ATOM 790 O O . ALA A 1 98 ? 3.454 6.422 -4.219 1.00 90.81 98 ALA A O 1
ATOM 791 N N . LYS A 1 99 ? 1.828 4.963 -4.696 1.00 89.44 99 LYS A N 1
ATOM 792 C CA . LYS A 1 99 ? 0.831 5.951 -5.122 1.00 89.44 99 LYS A CA 1
ATOM 793 C C . LYS A 1 99 ? -0.442 5.882 -4.277 1.00 89.44 99 LYS A C 1
ATOM 795 O O . LYS A 1 99 ? -1.459 6.386 -4.736 1.00 89.44 99 LYS A O 1
ATOM 800 N N . LYS A 1 100 ? -0.422 5.261 -3.094 1.00 85.50 100 LYS A N 1
ATOM 801 C CA . LYS A 1 100 ? -1.618 5.058 -2.263 1.00 85.50 100 LYS A CA 1
ATOM 802 C C . LYS A 1 100 ? -2.298 6.382 -1.921 1.00 85.50 100 LYS A C 1
ATOM 804 O O . LYS A 1 100 ? -3.472 6.528 -2.227 1.00 85.50 100 LYS A O 1
ATOM 809 N N . ASN A 1 101 ? -1.540 7.374 -1.451 1.00 82.00 101 ASN A N 1
ATOM 810 C CA . ASN A 1 101 ? -2.057 8.723 -1.168 1.00 82.00 101 ASN A CA 1
ATOM 811 C C . ASN A 1 101 ? -2.659 9.434 -2.392 1.00 82.00 101 ASN A C 1
ATOM 813 O O . ASN A 1 101 ? -3.494 10.318 -2.258 1.00 82.00 101 ASN A O 1
ATOM 817 N N . HIS A 1 102 ? -2.239 9.061 -3.602 1.00 75.06 102 HIS A N 1
ATOM 818 C CA . HIS A 1 102 ? -2.692 9.694 -4.844 1.00 75.06 102 HIS A CA 1
ATOM 819 C C . HIS A 1 102 ? -3.730 8.864 -5.610 1.00 75.06 102 HIS A C 1
ATOM 821 O O . HIS A 1 102 ? -4.253 9.319 -6.627 1.00 75.06 102 HIS A O 1
ATOM 827 N N . ARG A 1 103 ? -4.015 7.635 -5.171 1.00 66.38 103 ARG A N 1
ATOM 828 C CA . ARG A 1 103 ? -5.033 6.768 -5.764 1.00 66.38 103 ARG A CA 1
ATOM 829 C C . ARG A 1 103 ? -6.236 6.753 -4.836 1.00 66.38 103 ARG A C 1
ATOM 831 O O . ARG A 1 103 ? -6.281 5.971 -3.894 1.00 66.38 103 ARG A O 1
ATOM 838 N N . GLY A 1 104 ? -7.222 7.591 -5.142 1.00 62.38 104 GLY A N 1
ATOM 839 C CA . GLY A 1 104 ? -8.548 7.446 -4.548 1.00 62.38 104 GLY A CA 1
ATOM 840 C C . GLY A 1 104 ? -9.163 6.079 -4.896 1.00 62.38 104 GLY A C 1
ATOM 841 O O . GLY A 1 104 ? -8.768 5.469 -5.901 1.00 62.38 104 GLY A O 1
ATOM 842 N N . PRO A 1 105 ? -10.121 5.584 -4.091 1.00 57.81 105 PRO A N 1
ATOM 843 C CA . PRO A 1 105 ? -10.829 4.346 -4.388 1.00 57.81 105 PRO A CA 1
ATOM 844 C C . PRO A 1 105 ? -11.431 4.426 -5.793 1.00 57.81 105 PRO A C 1
ATOM 846 O O . PRO A 1 105 ? -12.053 5.430 -6.157 1.00 57.81 105 PRO A O 1
ATOM 849 N N . ARG A 1 106 ? -11.240 3.374 -6.603 1.00 60.34 106 ARG A N 1
ATOM 850 C CA . ARG A 1 106 ? -11.926 3.244 -7.893 1.00 60.34 106 ARG A CA 1
ATOM 851 C C . ARG A 1 106 ? -13.416 3.116 -7.598 1.00 60.34 106 ARG A C 1
ATOM 853 O O . ARG A 1 106 ? -13.923 2.023 -7.389 1.00 60.34 106 ARG A O 1
ATOM 860 N N . THR A 1 107 ? -14.124 4.238 -7.579 1.00 60.53 107 THR A N 1
ATOM 861 C CA . THR A 1 107 ? -15.581 4.240 -7.648 1.00 60.53 107 THR A CA 1
ATOM 862 C C . THR A 1 107 ? -15.936 3.598 -8.982 1.00 60.53 107 THR A C 1
ATOM 864 O O . THR A 1 107 ? -15.701 4.179 -10.046 1.00 60.53 107 THR A O 1
ATOM 867 N N . GLU A 1 108 ? -16.442 2.365 -8.946 1.00 62.91 108 GLU A N 1
ATOM 868 C CA . GLU A 1 108 ? -17.082 1.758 -10.105 1.00 62.91 108 GLU A CA 1
ATOM 869 C C . GLU A 1 108 ? -18.307 2.604 -10.448 1.00 62.91 108 GLU A C 1
ATOM 871 O O . GLU A 1 108 ? -19.410 2.397 -9.954 1.00 62.91 108 GLU A O 1
ATOM 876 N N . ARG A 1 109 ? -18.107 3.613 -11.300 1.00 60.03 109 ARG A N 1
ATOM 877 C CA . ARG A 1 109 ? -19.211 4.230 -12.020 1.00 60.03 109 ARG A CA 1
ATOM 878 C C . ARG A 1 109 ? -19.789 3.133 -12.892 1.00 60.03 109 ARG A C 1
ATOM 880 O O . ARG A 1 109 ? -19.147 2.717 -13.861 1.00 60.03 109 ARG A O 1
ATOM 887 N N . THR A 1 110 ? -20.967 2.646 -12.521 1.00 66.50 110 THR A N 1
ATOM 888 C CA . THR A 1 110 ? -21.728 1.718 -13.344 1.00 66.50 110 THR A CA 1
ATOM 889 C C . THR A 1 110 ? -21.850 2.366 -14.722 1.00 66.50 110 THR A C 1
ATOM 891 O O . THR A 1 110 ? -22.465 3.414 -14.902 1.00 66.50 110 THR A O 1
ATOM 894 N N . ARG A 1 111 ? -21.198 1.786 -15.733 1.00 66.44 111 ARG A N 1
ATOM 895 C CA . ARG A 1 111 ? -21.304 2.288 -17.115 1.00 66.44 111 ARG A CA 1
ATOM 896 C C . ARG A 1 111 ? -22.690 2.031 -17.720 1.00 66.44 111 ARG A C 1
ATOM 898 O O . ARG A 1 111 ? -22.869 2.236 -18.912 1.00 66.44 111 ARG A O 1
ATOM 905 N N . ASN A 1 112 ? -23.644 1.573 -16.910 1.00 59.00 112 ASN A N 1
ATOM 906 C CA . ASN A 1 112 ? -24.927 1.041 -17.338 1.00 59.00 112 ASN A CA 1
ATOM 907 C C . ASN A 1 112 ? -26.120 1.724 -16.652 1.00 59.00 112 ASN A C 1
ATOM 909 O O . ASN A 1 112 ? -27.160 1.099 -16.472 1.00 59.00 112 ASN A O 1
ATOM 913 N N . ALA A 1 113 ? -25.977 2.988 -16.234 1.00 67.62 113 ALA A N 1
ATOM 914 C CA . ALA A 1 113 ? -27.133 3.770 -15.808 1.00 67.62 113 ALA A CA 1
ATOM 915 C C . ALA A 1 113 ? -28.096 3.921 -17.006 1.00 67.62 113 ALA A C 1
ATOM 917 O O . ALA A 1 113 ? -27.653 4.388 -18.064 1.00 67.62 113 ALA A O 1
ATOM 918 N N . PRO A 1 114 ? -29.369 3.496 -16.887 1.00 67.25 114 PRO A N 1
ATOM 919 C CA . PRO A 1 114 ? -30.326 3.621 -17.974 1.00 67.25 114 PRO A CA 1
ATOM 920 C C . PRO A 1 114 ? -30.495 5.099 -18.325 1.00 67.25 114 PRO A C 1
ATOM 922 O O . PRO A 1 114 ? -30.722 5.937 -17.454 1.00 67.25 114 PRO A O 1
ATOM 925 N N . ARG A 1 115 ? -30.340 5.416 -19.612 1.00 64.00 115 ARG A N 1
ATOM 926 C CA . ARG A 1 115 ? -30.716 6.720 -20.152 1.00 64.00 115 ARG A CA 1
ATOM 927 C C . ARG A 1 115 ? -32.231 6.704 -20.331 1.00 64.00 115 ARG A C 1
ATOM 929 O O . ARG A 1 115 ? -32.706 6.013 -21.228 1.00 64.00 115 ARG A O 1
ATOM 936 N N . TYR A 1 116 ? -32.945 7.394 -19.450 1.00 70.31 116 TYR A N 1
ATOM 937 C CA . TYR A 1 116 ? -34.316 7.831 -19.698 1.00 70.31 116 TYR A CA 1
ATOM 938 C C . TYR A 1 116 ? -34.279 9.303 -20.101 1.00 70.31 116 TYR A C 1
ATOM 940 O O . TYR A 1 116 ? -33.492 10.045 -19.466 1.00 70.31 116 TYR A O 1
#

Sequence (116 aa):
MPHQPEKCEKIAGMSPRRNHPKKRGKAEPEREITTSQDSIEEHDDGIYVVRKLTGSSSTKPYRCPGCDQMIPTATPHTVAWLEYDVETRRHWHNACWAKKNHRGPRTERTRNAPRY

Organism: NCBI:txid449393

Foldseek 3Di:
DDDDDDDDDDDDDDDDDPPDPDDDDDDDDDDDPDQPCWDWDAAPVGIKIKHKDALQVFPDWFAAQLPRDIDDRSHTWMWIDHPVDPPPTHTHHPVSVVCVNVRDGPPPPPPDDDDD